Protein AF-A0A6B3FD99-F1 (afdb_monomer_lite)

Foldseek 3Di:
DQLLLLCLLVVLCVVVVHDLVRLQVQQAQPPPRDGDDSVQNVCSNVVHDDDQDDLRHLSSNCRPSVDPSVSNVQSSCCSPPVDHDDDDPD

Structure (mmCIF, N/CA/C/O backbone):
data_AF-A0A6B3FD99-F1
#
_entry.id   AF-A0A6B3FD99-F1
#
loop_
_atom_site.group_PDB
_atom_site.id
_atom_site.type_symbol
_atom_site.label_atom_id
_atom_site.label_alt_id
_atom_site.label_comp_id
_atom_site.label_asym_id
_atom_site.label_entity_id
_atom_site.label_seq_id
_atom_site.pdbx_PDB_ins_code
_atom_site.Cartn_x
_atom_site.Cartn_y
_atom_site.Cartn_z
_atom_site.occupancy
_atom_site.B_iso_or_equiv
_atom_site.auth_seq_id
_atom_site.auth_comp_id
_atom_site.auth_asym_id
_atom_site.auth_atom_id
_atom_site.pdbx_PDB_model_num
ATOM 1 N N . MET A 1 1 ? 9.472 0.072 -17.107 1.00 62.84 1 MET A N 1
ATOM 2 C CA . MET A 1 1 ? 9.678 -0.105 -15.653 1.00 62.84 1 MET A CA 1
ATOM 3 C C . MET A 1 1 ? 8.509 -0.912 -15.124 1.00 62.84 1 MET A C 1
ATOM 5 O O . MET A 1 1 ? 7.391 -0.607 -15.522 1.00 62.84 1 MET A O 1
ATOM 9 N N . ALA A 1 2 ? 8.746 -1.944 -14.315 1.00 81.06 2 ALA A N 1
ATOM 10 C CA . ALA A 1 2 ? 7.659 -2.687 -13.679 1.00 81.06 2 ALA A CA 1
ATOM 11 C C . ALA A 1 2 ? 6.868 -1.742 -12.755 1.00 81.06 2 ALA A C 1
ATOM 13 O O . ALA A 1 2 ? 7.469 -0.966 -12.019 1.00 81.06 2 ALA A O 1
ATOM 14 N N . GLN A 1 3 ? 5.537 -1.764 -12.840 1.00 92.62 3 GLN A N 1
ATOM 15 C CA . GLN A 1 3 ? 4.626 -0.953 -12.017 1.00 92.62 3 GLN A CA 1
ATOM 16 C C . GLN A 1 3 ? 3.667 -1.848 -11.220 1.00 92.62 3 GLN A C 1
ATOM 18 O O . GLN A 1 3 ? 2.554 -1.451 -10.904 1.00 92.62 3 GLN A O 1
ATOM 23 N N . GLU A 1 4 ? 4.088 -3.074 -10.908 1.00 96.44 4 GLU A N 1
ATOM 24 C CA . GLU A 1 4 ? 3.210 -4.118 -10.372 1.00 96.44 4 GLU A CA 1
ATOM 25 C C . GLU A 1 4 ? 2.549 -3.716 -9.045 1.00 96.44 4 GLU A C 1
ATOM 27 O O . GLU A 1 4 ? 1.341 -3.896 -8.890 1.00 96.44 4 GLU A O 1
ATOM 32 N N . LEU A 1 5 ? 3.290 -3.093 -8.116 1.00 97.69 5 LEU A N 1
ATOM 33 C CA . LEU A 1 5 ? 2.703 -2.586 -6.871 1.00 97.69 5 LEU A CA 1
ATOM 34 C C . LEU A 1 5 ? 1.751 -1.418 -7.141 1.00 97.69 5 LEU A C 1
ATOM 36 O O . LEU A 1 5 ? 0.658 -1.372 -6.579 1.00 97.69 5 LEU A O 1
ATOM 40 N N . ALA A 1 6 ? 2.152 -0.477 -7.998 1.00 98.00 6 ALA A N 1
ATOM 41 C CA . ALA A 1 6 ? 1.325 0.672 -8.349 1.00 98.00 6 ALA A CA 1
ATOM 42 C C . ALA A 1 6 ? 0.005 0.244 -9.003 1.00 98.00 6 ALA A C 1
ATOM 44 O O . ALA A 1 6 ? -1.055 0.759 -8.649 1.00 98.00 6 ALA A O 1
ATOM 45 N N . ASP A 1 7 ? 0.052 -0.721 -9.916 1.00 98.00 7 ASP A N 1
ATOM 46 C CA . ASP A 1 7 ? -1.119 -1.255 -10.599 1.00 98.00 7 ASP A CA 1
ATOM 47 C C . ASP A 1 7 ? -2.022 -2.033 -9.638 1.00 98.00 7 ASP A C 1
ATOM 49 O O . ASP A 1 7 ? -3.239 -1.843 -9.673 1.00 98.00 7 ASP A O 1
ATOM 53 N N . LEU A 1 8 ? -1.449 -2.836 -8.734 1.00 98.12 8 LEU A N 1
ATOM 54 C CA . LEU A 1 8 ? -2.190 -3.561 -7.701 1.00 98.12 8 LEU A CA 1
ATOM 55 C C . LEU A 1 8 ? -2.924 -2.606 -6.750 1.00 98.12 8 LEU A C 1
ATOM 57 O O . LEU A 1 8 ? -4.138 -2.731 -6.567 1.00 98.12 8 LEU A O 1
ATOM 61 N N . VAL A 1 9 ? -2.216 -1.609 -6.206 1.00 98.19 9 VAL A N 1
ATOM 62 C CA . VAL A 1 9 ? -2.792 -0.587 -5.316 1.00 98.19 9 VAL A CA 1
ATOM 63 C C . VAL A 1 9 ? -3.881 0.204 -6.041 1.00 98.19 9 VAL A C 1
ATOM 65 O O . VAL A 1 9 ? -5.007 0.292 -5.546 1.00 98.19 9 VAL A O 1
ATOM 68 N N . ARG A 1 10 ? -3.597 0.703 -7.253 1.00 98.38 10 ARG A N 1
ATOM 69 C CA . ARG A 1 10 ? -4.552 1.488 -8.052 1.00 98.38 10 ARG A CA 1
ATOM 70 C C . ARG A 1 10 ? -5.803 0.679 -8.387 1.00 98.38 10 ARG A C 1
ATOM 72 O O . ARG A 1 10 ? -6.917 1.198 -8.284 1.00 98.38 10 ARG A O 1
ATOM 79 N N . LYS A 1 11 ? -5.638 -0.581 -8.806 1.00 98.19 11 LYS A N 1
ATOM 80 C CA . LYS A 1 11 ? -6.741 -1.491 -9.146 1.00 98.19 11 LYS A CA 1
ATOM 81 C C . LYS A 1 11 ? -7.633 -1.723 -7.933 1.00 98.19 11 LYS A C 1
ATOM 83 O O . LYS A 1 11 ? -8.843 -1.525 -8.033 1.00 98.19 11 LYS A O 1
ATOM 88 N N . GLN A 1 12 ? -7.045 -2.099 -6.800 1.00 98.38 12 GLN A N 1
ATOM 89 C CA . GLN A 1 12 ? -7.816 -2.444 -5.613 1.00 98.38 12 GLN A CA 1
ATOM 90 C C . GLN A 1 12 ? -8.515 -1.225 -5.006 1.00 98.38 12 GLN A C 1
ATOM 92 O O . GLN A 1 12 ? -9.705 -1.285 -4.701 1.00 98.38 12 GLN A O 1
ATOM 97 N N . ARG A 1 13 ? -7.827 -0.082 -4.922 1.00 98.12 13 ARG A N 1
ATOM 98 C CA . ARG A 1 13 ? -8.418 1.177 -4.456 1.00 98.12 13 ARG A CA 1
ATOM 99 C C . ARG A 1 13 ? -9.642 1.571 -5.288 1.00 98.12 13 ARG A C 1
ATOM 101 O O . ARG A 1 13 ? -10.686 1.915 -4.734 1.00 98.12 13 ARG A O 1
ATOM 108 N N . LYS A 1 14 ? -9.538 1.483 -6.621 1.00 98.38 14 LYS A N 1
ATOM 109 C CA . LYS A 1 14 ? -10.661 1.759 -7.532 1.00 98.38 14 LYS A CA 1
ATOM 110 C C . LYS A 1 14 ? -11.803 0.756 -7.371 1.00 98.38 14 LYS A C 1
ATOM 112 O O . LYS A 1 14 ? -12.957 1.176 -7.387 1.00 98.38 14 LYS A O 1
ATOM 117 N N . ALA A 1 15 ? -11.506 -0.532 -7.187 1.00 98.31 15 ALA A N 1
ATOM 118 C CA . ALA A 1 15 ? -12.525 -1.556 -6.944 1.00 98.31 15 ALA A CA 1
ATOM 119 C C . ALA A 1 15 ? -13.330 -1.275 -5.662 1.00 98.31 15 ALA A C 1
ATOM 121 O O . ALA A 1 15 ? -14.549 -1.432 -5.650 1.00 98.31 15 ALA A O 1
ATOM 122 N N . LEU A 1 16 ? -12.662 -0.772 -4.621 1.00 98.12 16 LEU A N 1
ATOM 123 C CA . LEU A 1 16 ? -13.273 -0.361 -3.354 1.00 98.12 16 LEU A CA 1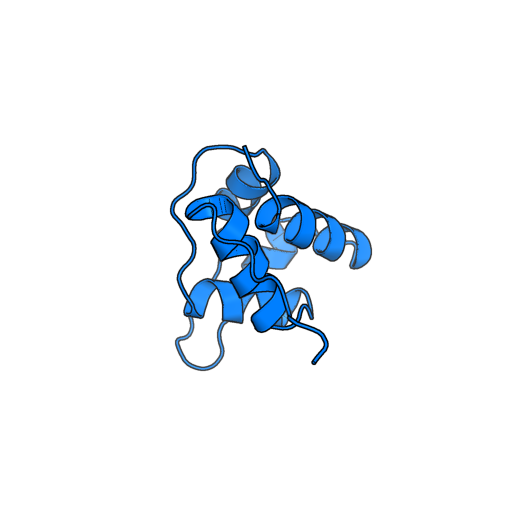
ATOM 124 C C . LEU A 1 16 ? -13.894 1.048 -3.390 1.00 98.12 16 LEU A C 1
ATOM 126 O O . LEU A 1 16 ? -14.464 1.484 -2.393 1.00 98.12 16 LEU A O 1
ATOM 130 N N . LYS A 1 17 ? -13.799 1.761 -4.523 1.00 98.44 17 LYS A N 1
ATOM 131 C CA . LYS A 1 17 ? -14.255 3.154 -4.697 1.00 98.44 17 LYS A CA 1
ATOM 132 C C . LYS A 1 17 ? -13.660 4.128 -3.667 1.00 98.44 17 LYS A C 1
ATOM 134 O O . LYS A 1 17 ? -14.316 5.090 -3.283 1.00 98.44 17 LYS A O 1
ATOM 139 N N . LEU A 1 18 ? -12.420 3.889 -3.242 1.00 98.19 18 LEU A N 1
ATOM 140 C CA . LEU A 1 18 ? -11.705 4.753 -2.302 1.00 98.19 18 LEU A CA 1
ATOM 141 C C . LEU A 1 18 ? -10.930 5.846 -3.051 1.00 98.19 18 LEU A C 1
ATOM 143 O O . LEU A 1 18 ? -10.336 5.601 -4.108 1.00 98.19 18 LEU A O 1
ATOM 147 N N . SER A 1 19 ? -10.898 7.057 -2.503 1.00 98.00 19 SER A N 1
ATOM 148 C CA . SER A 1 19 ? -9.933 8.089 -2.900 1.00 98.00 19 SER A CA 1
ATOM 149 C C . SER A 1 19 ? -8.525 7.758 -2.375 1.00 98.00 19 SER A C 1
ATOM 151 O O . SER A 1 19 ? -8.335 6.780 -1.649 1.00 98.00 19 SER A O 1
ATOM 153 N N . MET A 1 20 ? -7.500 8.513 -2.785 1.00 97.75 20 MET A N 1
ATOM 154 C CA . MET A 1 20 ? -6.148 8.321 -2.228 1.00 97.75 20 MET A CA 1
ATOM 155 C C . MET A 1 20 ? -6.087 8.805 -0.773 1.00 97.75 20 MET A C 1
ATOM 157 O O . MET A 1 20 ? -5.373 8.231 0.046 1.00 97.75 20 MET A O 1
ATOM 161 N N . GLU A 1 21 ? -6.876 9.829 -0.468 1.00 98.00 21 GLU A N 1
ATOM 162 C CA . GLU A 1 21 ? -7.126 10.399 0.847 1.00 98.00 21 GLU A CA 1
ATOM 163 C C . GLU A 1 21 ? -7.761 9.359 1.774 1.00 98.00 21 GLU A C 1
ATOM 165 O O . GLU A 1 21 ? -7.202 9.076 2.829 1.00 98.00 21 GLU A O 1
ATOM 170 N N . ASP A 1 22 ? -8.821 8.677 1.322 1.00 98.31 22 ASP A N 1
ATOM 171 C CA . ASP A 1 22 ? -9.454 7.587 2.078 1.00 98.31 22 ASP A CA 1
ATOM 172 C C . ASP A 1 22 ? -8.460 6.480 2.447 1.00 98.31 22 ASP A C 1
ATOM 174 O O . ASP A 1 22 ? -8.519 5.923 3.542 1.00 98.31 22 ASP A O 1
ATOM 178 N N . VAL A 1 23 ? -7.559 6.124 1.523 1.00 97.94 23 VAL A N 1
ATOM 179 C CA . VAL A 1 23 ? -6.538 5.103 1.786 1.00 97.94 23 VAL A CA 1
ATOM 180 C C . VAL A 1 23 ? -5.568 5.599 2.848 1.00 97.94 23 VAL A C 1
ATOM 182 O O . VAL A 1 23 ? -5.305 4.868 3.792 1.00 97.94 23 VAL A O 1
ATOM 185 N N . ALA A 1 24 ? -5.053 6.822 2.735 1.00 97.75 24 ALA A N 1
ATOM 186 C CA . ALA A 1 24 ? -4.098 7.357 3.703 1.00 97.75 24 ALA A CA 1
ATOM 187 C C . ALA A 1 24 ? -4.690 7.539 5.108 1.00 97.75 24 ALA A C 1
ATOM 189 O O . ALA A 1 24 ? -3.996 7.312 6.095 1.00 97.75 24 ALA A O 1
ATOM 190 N N . GLU A 1 25 ? -5.961 7.932 5.202 1.00 98.00 25 GLU A N 1
ATOM 191 C CA . GLU A 1 25 ? -6.657 8.116 6.479 1.00 98.00 25 GLU A CA 1
ATOM 192 C C . GLU A 1 25 ? -6.927 6.792 7.201 1.00 98.00 25 GLU A C 1
ATOM 194 O O . GLU A 1 25 ? -6.936 6.747 8.430 1.00 98.00 25 GLU A O 1
ATOM 199 N N . ARG A 1 26 ? -7.158 5.711 6.447 1.00 98.00 26 ARG A N 1
ATOM 200 C CA . ARG A 1 26 ? -7.564 4.406 6.996 1.00 98.00 26 ARG A CA 1
ATOM 201 C C . ARG A 1 26 ? -6.420 3.395 7.076 1.00 98.00 26 ARG A C 1
ATOM 203 O O . ARG A 1 26 ? -6.524 2.435 7.834 1.00 98.00 26 ARG A O 1
ATOM 210 N N . ALA A 1 27 ? -5.357 3.576 6.292 1.00 98.06 27 ALA A N 1
ATOM 211 C CA . ALA A 1 27 ? -4.203 2.684 6.273 1.00 98.06 27 ALA A CA 1
ATOM 212 C C . ALA A 1 27 ? -3.414 2.786 7.579 1.00 98.06 27 ALA A C 1
ATOM 214 O O . ALA A 1 27 ? -2.789 3.808 7.873 1.00 98.06 27 ALA A O 1
ATOM 215 N N . LEU A 1 28 ? -3.395 1.684 8.321 1.00 98.12 28 LEU A N 1
ATOM 216 C CA . LEU A 1 28 ? -2.683 1.555 9.585 1.00 98.12 28 LEU A CA 1
ATOM 217 C C . LEU A 1 28 ? -2.145 0.132 9.730 1.00 98.12 28 LEU A C 1
ATOM 219 O O . LEU A 1 28 ? -2.896 -0.832 9.569 1.00 98.12 28 LEU A O 1
ATOM 223 N N . ASP A 1 29 ? -0.864 -0.007 10.051 1.00 97.69 29 ASP A N 1
ATOM 224 C CA . ASP A 1 29 ? -0.319 -1.255 10.580 1.00 97.69 29 ASP A CA 1
ATOM 225 C C . A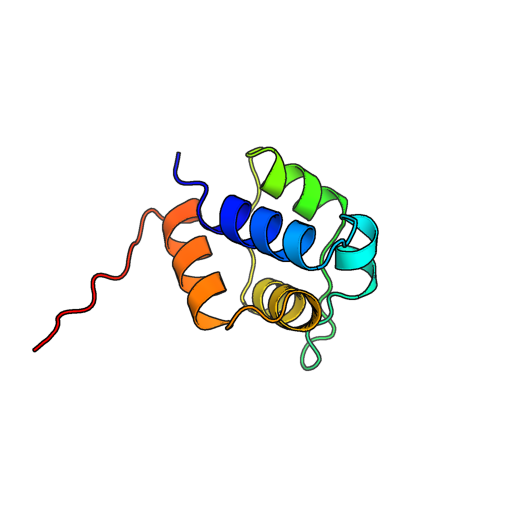SP A 1 29 ? -0.635 -1.344 12.084 1.00 97.69 29 ASP A C 1
ATOM 227 O O . ASP A 1 29 ? -0.125 -0.519 12.848 1.00 97.69 29 ASP A O 1
ATOM 231 N N . PRO A 1 30 ? -1.453 -2.311 12.540 1.00 91.75 30 PRO A N 1
ATOM 232 C CA . PRO A 1 30 ? -1.881 -2.382 13.937 1.00 91.75 30 PRO A CA 1
ATOM 233 C C . PRO A 1 30 ? -0.739 -2.684 14.916 1.00 91.75 30 PRO A C 1
ATOM 235 O O . PRO A 1 30 ? -0.880 -2.405 16.103 1.00 91.75 30 PRO A O 1
ATOM 238 N N . GLU A 1 31 ? 0.376 -3.254 14.449 1.00 95.88 31 GLU A N 1
ATOM 239 C CA . GLU A 1 31 ? 1.517 -3.578 15.313 1.00 95.88 31 GLU A CA 1
ATOM 240 C C . GLU A 1 31 ? 2.429 -2.368 15.549 1.00 95.88 31 GLU A C 1
ATOM 242 O O . GLU A 1 31 ? 2.833 -2.110 16.681 1.00 95.88 31 GLU A O 1
ATOM 247 N N . SER A 1 32 ? 2.768 -1.626 14.489 1.00 97.12 32 SER A N 1
ATOM 248 C CA . SER A 1 32 ? 3.730 -0.516 14.562 1.00 97.12 32 SER A CA 1
ATOM 249 C C . SER A 1 32 ? 3.091 0.873 14.631 1.00 97.12 32 SER A C 1
ATOM 251 O O . SER A 1 32 ? 3.780 1.848 14.924 1.00 97.12 32 SER A O 1
ATOM 253 N N . GLY A 1 33 ? 1.799 0.992 14.314 1.00 97.56 33 GLY A N 1
ATOM 254 C CA . GLY A 1 33 ? 1.128 2.277 14.116 1.00 97.56 33 GLY A CA 1
ATOM 255 C C . GLY A 1 33 ? 1.531 2.995 12.822 1.00 97.56 33 GLY A C 1
ATOM 256 O O . GLY A 1 33 ? 1.174 4.157 12.632 1.00 97.56 33 GLY A O 1
ATOM 257 N N . THR A 1 34 ? 2.281 2.336 11.931 1.00 98.31 34 THR A N 1
ATOM 258 C CA . THR A 1 34 ? 2.715 2.923 10.657 1.00 98.31 34 THR A CA 1
ATOM 259 C C . THR A 1 34 ? 1.516 3.226 9.765 1.00 98.31 34 THR A C 1
ATOM 261 O O . THR A 1 34 ? 0.647 2.377 9.572 1.00 98.31 34 THR A O 1
ATOM 264 N N . THR A 1 35 ? 1.503 4.421 9.179 1.00 98.00 35 THR A N 1
ATOM 265 C CA . THR A 1 35 ? 0.494 4.870 8.212 1.00 98.00 35 THR A CA 1
ATOM 266 C C . THR A 1 35 ? 1.114 5.086 6.833 1.00 98.00 35 THR A C 1
ATOM 268 O O . THR A 1 35 ? 2.331 4.984 6.643 1.00 98.00 35 THR A O 1
ATOM 271 N N . VAL A 1 36 ? 0.276 5.397 5.843 1.00 97.06 36 VAL A N 1
ATOM 272 C CA . VAL A 1 36 ? 0.714 5.717 4.480 1.00 97.06 36 VAL A CA 1
ATOM 273 C C . VAL A 1 36 ? 0.291 7.140 4.137 1.00 97.06 36 VAL A C 1
ATOM 275 O O . VAL A 1 36 ? -0.851 7.520 4.353 1.00 97.06 36 VAL A O 1
ATOM 278 N N . SER A 1 37 ? 1.195 7.944 3.574 1.00 97.62 37 SER A N 1
ATOM 279 C CA . SER A 1 37 ? 0.844 9.310 3.158 1.00 97.62 37 SER A CA 1
ATOM 280 C C . SER A 1 37 ? 0.144 9.344 1.794 1.00 97.62 37 SER A C 1
ATOM 282 O O . SER A 1 37 ? 0.558 8.652 0.859 1.00 97.62 37 SER A O 1
ATOM 284 N N . VAL A 1 38 ? -0.841 10.241 1.638 1.00 97.94 38 VAL A N 1
ATOM 285 C CA . VAL A 1 38 ? -1.516 10.517 0.349 1.00 97.94 38 VAL A CA 1
ATOM 286 C C . VAL A 1 38 ? -0.504 10.859 -0.743 1.00 97.94 38 VAL A C 1
ATOM 288 O O . VAL A 1 38 ? -0.590 10.366 -1.866 1.00 97.94 38 VAL A O 1
ATOM 291 N N . GLY A 1 39 ? 0.502 11.675 -0.408 1.00 98.00 39 GLY A N 1
ATOM 292 C CA . GLY A 1 39 ? 1.541 12.087 -1.349 1.00 98.00 39 GLY A CA 1
ATOM 293 C C . GLY A 1 39 ? 2.340 10.905 -1.900 1.00 98.00 39 GLY A C 1
ATOM 294 O O . GLY A 1 39 ? 2.608 10.861 -3.099 1.00 98.00 39 GLY A O 1
ATOM 295 N N . TRP A 1 40 ? 2.688 9.928 -1.057 1.00 98.00 40 TRP A N 1
ATOM 296 C CA . TRP A 1 40 ? 3.382 8.723 -1.512 1.00 98.00 40 TRP A CA 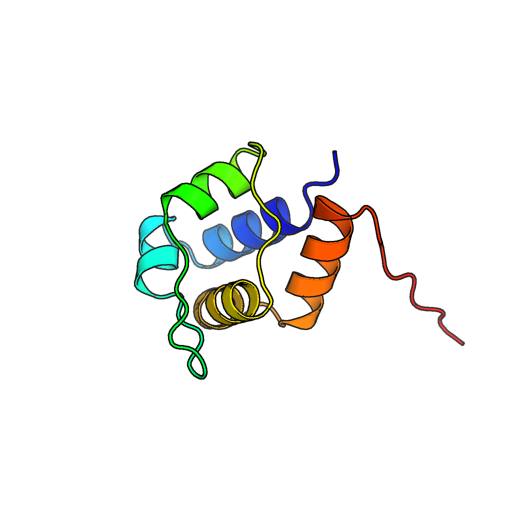1
ATOM 297 C C . TRP A 1 40 ? 2.487 7.851 -2.401 1.00 98.00 40 TRP A C 1
ATOM 299 O O . TRP A 1 40 ? 2.943 7.437 -3.464 1.00 98.00 40 TRP A O 1
ATOM 309 N N . ILE A 1 41 ? 1.211 7.657 -2.037 1.00 97.88 41 ILE A N 1
ATOM 310 C CA . ILE A 1 41 ? 0.236 6.902 -2.850 1.00 97.88 41 ILE A CA 1
ATOM 311 C C . ILE A 1 41 ? 0.071 7.555 -4.225 1.00 97.88 41 ILE A C 1
ATOM 313 O O . ILE A 1 41 ? 0.152 6.881 -5.248 1.00 97.88 41 ILE A O 1
ATOM 317 N N . GLY A 1 42 ? -0.088 8.879 -4.267 1.00 97.69 42 GLY A N 1
ATOM 318 C CA . GLY A 1 42 ? -0.217 9.613 -5.521 1.00 97.69 42 GLY A CA 1
ATOM 319 C C . GLY A 1 42 ? 1.017 9.483 -6.412 1.00 97.69 42 GLY A C 1
ATOM 320 O O . GLY A 1 42 ? 0.878 9.287 -7.617 1.00 97.69 42 GLY A O 1
ATOM 321 N N . LYS A 1 43 ? 2.226 9.548 -5.840 1.00 98.12 43 LYS A N 1
ATOM 322 C CA . LYS A 1 43 ? 3.468 9.325 -6.597 1.00 98.12 43 LYS A CA 1
ATOM 323 C C . LYS A 1 43 ? 3.558 7.895 -7.123 1.00 98.12 43 LYS A C 1
ATOM 325 O O . LYS A 1 43 ? 3.821 7.706 -8.309 1.00 98.12 43 LYS A O 1
ATOM 330 N N . LEU A 1 44 ? 3.279 6.910 -6.267 1.00 97.69 44 LEU A N 1
ATOM 331 C CA . LEU A 1 44 ? 3.244 5.496 -6.632 1.00 97.69 44 LEU A CA 1
ATOM 332 C C . LEU A 1 44 ? 2.293 5.266 -7.814 1.00 97.69 44 LEU A C 1
ATOM 334 O O . LEU A 1 44 ? 2.702 4.734 -8.842 1.00 97.69 44 LEU A O 1
ATOM 338 N N . GLU A 1 45 ? 1.046 5.727 -7.708 1.00 97.00 45 GLU A N 1
ATOM 339 C CA . GLU A 1 45 ? 0.027 5.530 -8.739 1.00 97.00 45 GLU A CA 1
ATOM 340 C C .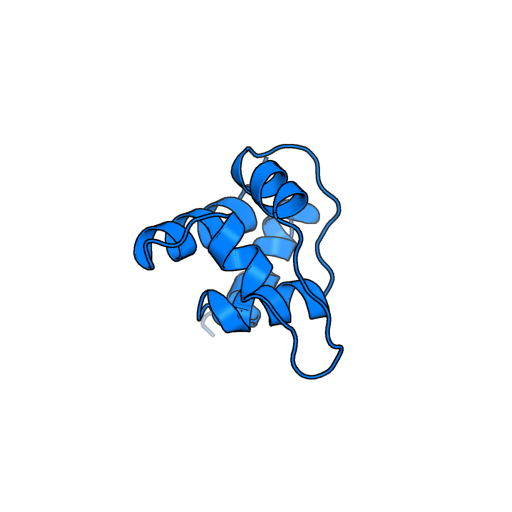 GLU A 1 45 ? 0.240 6.358 -10.008 1.00 97.00 45 GLU A C 1
ATOM 342 O O . GLU A 1 45 ? -0.404 6.077 -11.016 1.00 97.00 45 GLU A O 1
ATOM 347 N N . ARG A 1 46 ? 1.112 7.367 -10.014 1.00 96.44 46 ARG A N 1
ATOM 348 C CA . ARG A 1 46 ? 1.516 8.064 -11.248 1.00 96.44 46 ARG A CA 1
ATOM 349 C C . ARG A 1 46 ? 2.781 7.477 -11.873 1.00 96.44 46 ARG A C 1
ATOM 351 O O . ARG A 1 46 ? 3.198 7.932 -12.933 1.00 96.44 46 ARG A O 1
ATOM 358 N N . GLY A 1 47 ? 3.376 6.461 -11.245 1.00 94.75 47 GLY A N 1
ATOM 359 C CA . GLY A 1 47 ? 4.648 5.885 -11.679 1.00 94.75 47 GLY A CA 1
ATOM 360 C C . GLY A 1 47 ? 5.835 6.821 -11.449 1.00 94.75 47 GLY A C 1
ATOM 361 O O . GLY A 1 47 ? 6.874 6.663 -12.087 1.00 94.75 47 GLY A O 1
ATOM 362 N N . GLU A 1 48 ? 5.689 7.807 -10.561 1.00 96.12 48 GLU A N 1
ATOM 363 C CA . GLU A 1 48 ? 6.787 8.686 -10.178 1.00 96.12 48 GLU A CA 1
ATOM 364 C C . GLU A 1 48 ? 7.798 7.938 -9.294 1.00 96.12 48 GLU A C 1
ATOM 366 O O . GLU A 1 48 ? 7.427 7.016 -8.554 1.00 96.12 48 GLU A O 1
ATOM 371 N N . PRO A 1 49 ? 9.079 8.351 -9.304 1.00 93.31 49 PRO A N 1
ATOM 372 C CA . PRO A 1 49 ? 10.080 7.779 -8.418 1.00 93.31 49 PRO A CA 1
ATOM 373 C C . PRO A 1 49 ? 9.666 7.883 -6.946 1.00 93.31 49 PRO A C 1
ATOM 375 O O . PRO A 1 49 ? 9.394 8.962 -6.412 1.00 93.31 49 PRO A O 1
ATOM 378 N N . THR A 1 50 ? 9.655 6.739 -6.273 1.00 96.31 50 THR A N 1
ATOM 379 C CA . THR A 1 50 ? 9.376 6.606 -4.842 1.00 96.31 50 THR A CA 1
ATOM 380 C C . THR A 1 50 ? 10.421 5.696 -4.213 1.00 96.31 50 THR A C 1
ATOM 382 O O . THR A 1 50 ? 11.081 4.915 -4.897 1.00 96.31 50 THR A O 1
ATOM 385 N N . ARG A 1 51 ? 10.596 5.798 -2.894 1.00 95.06 51 ARG A N 1
ATOM 386 C CA . ARG A 1 51 ? 11.347 4.781 -2.152 1.00 95.06 51 ARG A CA 1
ATOM 387 C C . ARG A 1 51 ? 10.506 3.511 -2.065 1.00 95.06 51 ARG A C 1
ATOM 389 O O . ARG A 1 51 ? 9.283 3.611 -1.937 1.00 95.06 51 ARG A O 1
ATOM 396 N N . ALA A 1 52 ? 11.175 2.361 -2.101 1.00 96.31 52 ALA A N 1
ATOM 397 C CA . ALA A 1 52 ? 10.537 1.080 -1.831 1.00 96.31 52 ALA A CA 1
ATOM 398 C C . ALA A 1 52 ? 9.832 1.129 -0.460 1.00 96.31 52 ALA A C 1
ATOM 400 O O . ALA A 1 52 ? 10.419 1.654 0.495 1.00 96.31 52 ALA A O 1
ATOM 401 N N . PRO A 1 53 ? 8.584 0.643 -0.351 1.00 97.44 53 PRO A N 1
ATOM 402 C CA . PRO A 1 53 ? 7.868 0.610 0.918 1.00 97.44 53 PRO A CA 1
ATOM 403 C C . PRO A 1 53 ? 8.521 -0.378 1.891 1.00 97.44 53 PRO A C 1
ATOM 405 O O . PRO A 1 53 ? 9.054 -1.409 1.480 1.00 97.44 53 PRO A O 1
ATOM 408 N N . SER A 1 54 ? 8.447 -0.081 3.189 1.00 97.62 54 SER A N 1
ATOM 409 C CA . SER A 1 54 ? 8.814 -1.044 4.230 1.00 97.62 54 SER A CA 1
ATOM 410 C C . SER A 1 54 ? 7.723 -2.105 4.408 1.00 97.62 54 SER A C 1
ATOM 412 O O . SER A 1 54 ? 6.608 -1.970 3.896 1.00 97.62 54 SER A O 1
ATOM 414 N N . LYS A 1 55 ? 8.015 -3.153 5.184 1.00 97.62 55 LYS A N 1
ATOM 415 C CA . LYS A 1 55 ? 7.030 -4.187 5.531 1.00 97.62 55 LYS A CA 1
ATOM 416 C C . LYS A 1 55 ? 5.812 -3.594 6.248 1.00 97.62 55 LYS A C 1
ATOM 418 O O . LYS A 1 55 ? 4.690 -3.997 5.963 1.00 97.62 55 LYS A O 1
ATOM 423 N N . GLU A 1 56 ? 6.028 -2.639 7.142 1.00 98.31 56 GLU A N 1
ATOM 424 C CA . GLU A 1 56 ? 4.987 -1.967 7.926 1.00 98.31 56 GLU A CA 1
ATOM 425 C C . GLU A 1 56 ? 4.074 -1.137 7.015 1.00 98.31 56 GLU A C 1
ATOM 427 O O . GLU A 1 56 ? 2.855 -1.196 7.143 1.00 98.31 56 GLU A O 1
ATOM 432 N N . VAL A 1 57 ? 4.634 -0.453 6.007 1.00 98.38 57 VAL A N 1
ATOM 433 C CA . VAL A 1 57 ? 3.838 0.237 4.975 1.00 98.38 57 VAL A CA 1
ATOM 434 C C . VAL A 1 57 ? 2.984 -0.756 4.181 1.00 98.38 57 VAL A C 1
ATOM 436 O O . VAL A 1 57 ? 1.816 -0.482 3.911 1.00 98.38 57 VAL A O 1
ATOM 439 N N . LEU A 1 58 ? 3.521 -1.930 3.832 1.00 98.44 58 LEU A N 1
ATOM 440 C CA . LEU A 1 58 ? 2.740 -2.965 3.144 1.00 98.44 58 LEU A CA 1
ATOM 441 C C . LEU A 1 58 ? 1.624 -3.539 4.033 1.00 98.44 58 LEU A C 1
ATOM 443 O O . LEU A 1 58 ? 0.525 -3.777 3.537 1.00 98.44 58 LEU A O 1
ATOM 447 N N . LYS A 1 59 ? 1.857 -3.705 5.342 1.00 98.44 59 LYS A N 1
ATOM 448 C CA . LYS A 1 59 ? 0.803 -4.077 6.303 1.00 98.44 59 LYS A CA 1
ATOM 449 C C . LYS A 1 59 ? -0.283 -3.002 6.407 1.00 98.44 59 LYS A C 1
ATOM 451 O O . LYS A 1 59 ? -1.467 -3.333 6.404 1.00 98.44 59 LYS A O 1
ATOM 456 N N . ALA A 1 60 ? 0.101 -1.726 6.426 1.00 98.62 60 ALA A N 1
ATOM 457 C CA . ALA A 1 60 ? -0.846 -0.615 6.427 1.00 98.62 60 ALA A CA 1
ATOM 458 C C . ALA A 1 60 ? -1.693 -0.571 5.141 1.00 98.62 60 ALA A C 1
ATOM 460 O O . ALA A 1 60 ? -2.888 -0.296 5.190 1.00 98.62 60 ALA A O 1
ATOM 461 N N . LEU A 1 61 ? -1.112 -0.896 3.981 1.00 98.38 61 LEU A N 1
ATOM 462 C CA . LEU A 1 61 ? -1.874 -1.050 2.737 1.00 98.38 61 LEU A CA 1
ATOM 463 C C . LEU A 1 61 ? -2.816 -2.261 2.785 1.00 98.38 61 LEU A C 1
ATOM 465 O O . LEU A 1 61 ? -3.962 -2.155 2.349 1.00 98.38 61 LEU A O 1
ATOM 469 N N . GLN A 1 62 ? -2.364 -3.399 3.323 1.00 98.50 62 GLN A N 1
ATOM 470 C CA . GLN A 1 62 ? -3.196 -4.594 3.493 1.00 98.50 62 GLN A CA 1
ATOM 471 C C . GLN A 1 62 ? -4.452 -4.292 4.320 1.00 98.50 62 GLN A C 1
ATOM 473 O O . GLN A 1 62 ? -5.536 -4.739 3.941 1.00 98.50 62 GLN A O 1
ATOM 478 N N . SER A 1 63 ? -4.326 -3.535 5.417 1.00 98.06 63 SER A N 1
ATOM 479 C CA . SER A 1 63 ? -5.442 -3.295 6.341 1.00 98.06 63 SER A CA 1
ATOM 480 C C . SER A 1 63 ? -6.604 -2.516 5.720 1.00 98.06 63 SER A C 1
ATOM 482 O O . SER A 1 63 ? -7.746 -2.713 6.129 1.00 98.06 63 SER A O 1
ATOM 484 N N . VAL A 1 64 ? -6.347 -1.696 4.694 1.00 98.00 64 VAL A N 1
ATOM 485 C CA . VAL A 1 64 ? -7.385 -0.928 3.985 1.00 98.00 64 VAL A CA 1
ATOM 486 C C . VAL A 1 64 ? -7.772 -1.522 2.629 1.00 98.00 64 VAL A C 1
ATOM 488 O O . VAL A 1 64 ? -8.937 -1.463 2.241 1.00 98.00 64 VAL A O 1
ATOM 491 N N . LEU A 1 65 ? -6.822 -2.103 1.889 1.00 97.94 65 LEU A N 1
ATOM 492 C CA . LEU A 1 65 ? -7.077 -2.617 0.540 1.00 97.94 65 LEU A CA 1
ATOM 493 C C . LEU A 1 65 ? -7.598 -4.062 0.541 1.00 97.94 65 LEU A C 1
ATOM 495 O O . LEU A 1 65 ? -8.152 -4.509 -0.465 1.00 97.94 65 LEU A O 1
ATOM 499 N N . GLY A 1 66 ? -7.410 -4.806 1.636 1.00 95.56 66 GLY A N 1
ATOM 500 C CA . GLY A 1 66 ? -7.779 -6.222 1.727 1.00 95.56 66 GLY A CA 1
ATOM 501 C C . GLY A 1 66 ? -6.939 -7.138 0.829 1.00 95.56 66 GLY A C 1
ATOM 502 O O . GLY A 1 66 ? -7.314 -8.284 0.599 1.00 95.56 66 GLY A O 1
ATOM 503 N N . VAL A 1 67 ? -5.816 -6.639 0.305 1.00 97.94 67 VAL A N 1
ATOM 504 C CA . VAL A 1 67 ? -4.872 -7.431 -0.493 1.00 97.94 67 VAL A CA 1
ATOM 505 C C . VAL A 1 67 ? -4.006 -8.263 0.453 1.00 97.94 67 VAL A C 1
ATOM 507 O O . VAL A 1 67 ? -3.493 -7.711 1.432 1.00 97.94 67 VAL A O 1
ATOM 510 N N . PRO A 1 68 ? -3.799 -9.565 0.191 1.00 97.94 68 PRO A N 1
ATOM 511 C CA . PRO A 1 68 ? -2.852 -10.367 0.954 1.00 97.94 68 PRO A CA 1
ATOM 512 C C . PRO A 1 68 ? -1.462 -9.716 1.005 1.00 97.94 68 PRO A C 1
ATOM 514 O O . PRO A 1 68 ? -0.940 -9.252 -0.008 1.00 97.94 68 PRO A O 1
ATOM 517 N N . LEU A 1 69 ? -0.829 -9.711 2.184 1.00 97.75 69 LEU A N 1
ATOM 518 C CA . LEU A 1 69 ? 0.504 -9.124 2.371 1.00 97.75 69 LEU A CA 1
ATOM 519 C C . LEU A 1 69 ? 1.538 -9.719 1.408 1.00 97.75 69 LEU A C 1
ATOM 521 O O . LEU A 1 69 ? 2.405 -8.998 0.924 1.00 97.75 69 LEU A O 1
ATOM 525 N N . ARG A 1 70 ? 1.423 -11.017 1.110 1.00 97.06 70 ARG A N 1
ATOM 526 C CA . ARG A 1 70 ? 2.286 -11.714 0.154 1.00 97.06 70 ARG A CA 1
ATOM 527 C C . ARG A 1 70 ? 2.221 -11.086 -1.239 1.00 97.06 70 ARG A C 1
ATOM 529 O O . ARG A 1 70 ? 3.264 -10.760 -1.788 1.00 97.06 70 ARG A O 1
ATOM 536 N N . ASP A 1 71 ? 1.027 -10.831 -1.761 1.00 98.00 71 ASP A N 1
ATOM 537 C CA . ASP A 1 71 ? 0.847 -10.253 -3.098 1.00 98.00 71 ASP A CA 1
ATOM 538 C C . ASP A 1 71 ? 1.422 -8.829 -3.163 1.00 98.00 71 ASP A C 1
ATOM 540 O O . ASP A 1 71 ? 2.070 -8.448 -4.136 1.00 98.00 71 ASP A O 1
ATOM 544 N N . LEU A 1 72 ? 1.252 -8.048 -2.088 1.00 98.06 72 LEU A N 1
ATOM 545 C CA . LEU A 1 72 ? 1.869 -6.724 -1.958 1.00 98.06 72 LEU A CA 1
ATOM 546 C C . LEU A 1 72 ? 3.403 -6.805 -1.923 1.00 98.06 72 LEU A C 1
ATOM 548 O O . LEU A 1 72 ? 4.076 -5.971 -2.527 1.00 98.06 72 LEU A O 1
ATOM 552 N N . GLN A 1 73 ? 3.965 -7.797 -1.230 1.00 97.75 73 GLN A N 1
ATOM 553 C CA . GLN A 1 73 ? 5.409 -8.023 -1.162 1.00 97.75 73 GLN A CA 1
ATOM 554 C C . GLN A 1 73 ? 5.984 -8.462 -2.508 1.00 97.75 73 GLN A C 1
ATOM 556 O O . GLN A 1 73 ? 7.018 -7.935 -2.918 1.00 97.75 73 GLN A O 1
ATOM 561 N N . GLU A 1 74 ? 5.327 -9.388 -3.205 1.00 97.12 74 GLU A N 1
ATOM 562 C CA . GLU A 1 74 ? 5.738 -9.859 -4.531 1.00 97.12 74 GLU A C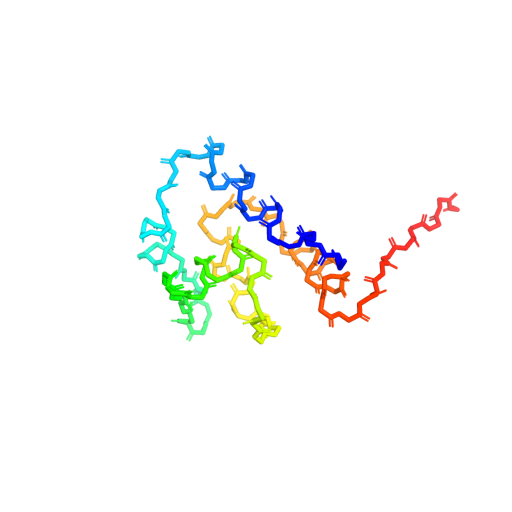A 1
ATOM 563 C C . GLU A 1 74 ? 5.697 -8.705 -5.544 1.00 97.12 74 GLU A C 1
ATOM 565 O O . GLU A 1 74 ? 6.695 -8.429 -6.211 1.00 97.12 74 GLU A O 1
ATOM 570 N N . ALA A 1 75 ? 4.608 -7.931 -5.564 1.00 97.25 75 ALA A N 1
ATOM 571 C CA . ALA A 1 75 ? 4.470 -6.766 -6.433 1.00 97.25 75 ALA A CA 1
ATOM 572 C C . ALA A 1 75 ? 5.503 -5.663 -6.123 1.00 97.25 75 ALA A C 1
ATOM 574 O O . ALA A 1 75 ? 6.065 -5.048 -7.036 1.00 97.25 75 ALA A O 1
ATOM 575 N N . ALA A 1 76 ? 5.795 -5.414 -4.840 1.00 97.62 76 ALA A N 1
ATOM 576 C CA . ALA A 1 76 ? 6.850 -4.486 -4.431 1.00 97.62 76 ALA A CA 1
ATOM 577 C C . ALA A 1 76 ? 8.244 -4.994 -4.841 1.00 97.62 76 ALA A C 1
ATOM 579 O O . ALA A 1 76 ? 9.069 -4.213 -5.318 1.00 97.62 76 ALA A O 1
ATOM 580 N N . SER A 1 77 ? 8.493 -6.298 -4.706 1.00 96.31 77 SER A N 1
ATOM 581 C CA . SER A 1 77 ? 9.752 -6.943 -5.095 1.00 96.31 77 SER A CA 1
ATOM 582 C C . SER A 1 77 ? 10.016 -6.785 -6.590 1.00 96.31 77 SER A C 1
ATOM 584 O O . SER A 1 77 ? 11.098 -6.345 -6.992 1.00 96.31 77 SER A O 1
ATOM 586 N N . ALA A 1 78 ? 8.994 -7.028 -7.406 1.00 95.81 78 ALA A N 1
ATOM 587 C CA . ALA A 1 78 ? 9.081 -6.885 -8.849 1.00 95.81 78 ALA A CA 1
ATOM 588 C C . ALA A 1 78 ? 9.280 -5.424 -9.272 1.00 95.81 78 ALA A C 1
ATOM 590 O O . ALA A 1 78 ? 10.138 -5.128 -10.105 1.00 95.81 78 ALA A O 1
ATOM 591 N N . GLN A 1 79 ? 8.536 -4.491 -8.670 1.00 96.56 79 GLN A N 1
ATOM 592 C CA . GLN A 1 79 ? 8.598 -3.075 -9.032 1.00 96.56 79 GLN A CA 1
ATOM 593 C C . GLN A 1 79 ? 9.912 -2.392 -8.625 1.00 96.56 79 GLN A C 1
ATOM 595 O O . GLN A 1 79 ? 10.471 -1.637 -9.421 1.00 96.56 79 GLN A O 1
ATOM 600 N N . TYR A 1 80 ? 10.397 -2.616 -7.402 1.00 96.00 80 TYR A N 1
ATOM 601 C CA . TYR A 1 80 ? 11.536 -1.862 -6.859 1.00 96.00 80 TYR A CA 1
ATOM 602 C C . TYR A 1 80 ? 12.878 -2.575 -6.998 1.00 96.00 80 TYR A C 1
ATOM 604 O O . TYR A 1 80 ? 13.912 -1.910 -6.998 1.00 96.00 80 TYR A O 1
ATOM 612 N N . PHE A 1 81 ? 12.871 -3.903 -7.118 1.00 94.38 81 PHE A N 1
ATOM 613 C CA . PHE A 1 81 ? 14.094 -4.707 -7.131 1.00 94.38 81 PHE A CA 1
ATOM 614 C C . PHE A 1 81 ? 14.221 -5.594 -8.374 1.00 94.38 81 PHE A C 1
ATOM 616 O O . PHE A 1 81 ? 15.267 -6.199 -8.578 1.00 94.38 81 PHE A O 1
ATOM 623 N N . GLY A 1 82 ? 13.188 -5.658 -9.222 1.00 93.38 82 GLY A N 1
ATOM 624 C CA . GLY A 1 82 ? 13.192 -6.484 -10.432 1.00 93.38 82 GLY A CA 1
ATOM 625 C C . GLY A 1 82 ? 13.075 -7.986 -10.163 1.00 93.38 82 GLY A C 1
ATOM 626 O O . GLY A 1 82 ? 13.283 -8.776 -11.080 1.00 93.38 82 GLY A O 1
ATOM 627 N N . TYR A 1 83 ? 12.740 -8.391 -8.934 1.00 91.94 83 TYR A N 1
ATOM 628 C CA . TYR A 1 83 ? 12.586 -9.798 -8.568 1.00 91.94 83 TYR A CA 1
ATOM 629 C C . TYR A 1 83 ? 11.136 -10.246 -8.716 1.00 91.94 83 TYR A C 1
ATOM 631 O O . TYR A 1 83 ? 10.252 -9.719 -8.043 1.00 91.94 83 TYR A O 1
ATOM 639 N N . ARG A 1 84 ? 10.904 -11.255 -9.559 1.00 87.88 84 ARG A N 1
ATOM 640 C CA . ARG A 1 84 ? 9.629 -11.973 -9.647 1.00 87.88 84 ARG A CA 1
ATOM 641 C C . ARG A 1 84 ? 9.803 -13.371 -9.086 1.00 87.88 84 ARG A C 1
ATOM 643 O O . ARG A 1 84 ? 10.819 -14.012 -9.340 1.00 87.88 84 ARG A O 1
ATOM 650 N N . VAL A 1 85 ? 8.816 -13.825 -8.325 1.00 82.44 85 VAL A N 1
ATOM 651 C CA . VAL A 1 85 ? 8.796 -15.197 -7.825 1.00 82.44 85 VAL A CA 1
ATOM 652 C C . VAL A 1 85 ? 8.156 -16.077 -8.891 1.00 82.44 85 VAL A C 1
ATOM 654 O O . VAL A 1 85 ? 6.983 -15.906 -9.213 1.00 82.44 85 VAL A O 1
ATOM 657 N N . GLU A 1 86 ? 8.928 -17.006 -9.446 1.00 82.69 86 GLU A N 1
ATOM 658 C CA . GLU A 1 86 ? 8.397 -18.086 -10.276 1.00 82.69 86 GLU A CA 1
ATOM 659 C C . GLU A 1 86 ? 8.152 -19.297 -9.378 1.00 82.69 86 GLU A C 1
ATOM 661 O O . GLU A 1 86 ? 9.078 -19.871 -8.804 1.00 82.69 86 GLU A O 1
ATOM 666 N N . TRP A 1 87 ? 6.884 -19.656 -9.205 1.00 74.62 87 TRP A N 1
ATOM 667 C CA . TRP A 1 87 ? 6.511 -20.848 -8.455 1.00 74.62 87 TRP A CA 1
ATOM 668 C C . TRP A 1 87 ? 6.712 -22.070 -9.353 1.00 74.62 87 TRP A C 1
ATOM 670 O O . TRP A 1 87 ? 6.016 -22.205 -10.361 1.00 74.62 87 TRP A O 1
ATOM 680 N N . SER A 1 88 ? 7.643 -22.962 -8.995 1.00 76.81 88 SER A N 1
ATOM 681 C CA . SER A 1 88 ? 7.681 -24.291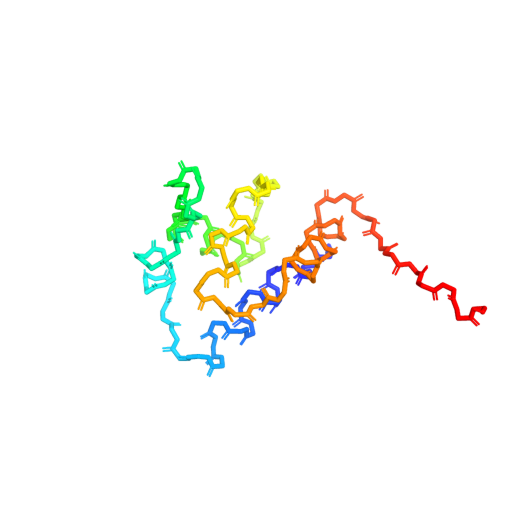 -9.616 1.00 76.81 88 SER A CA 1
ATOM 682 C C . SER A 1 88 ? 6.442 -25.057 -9.171 1.00 76.81 88 SER A C 1
ATOM 684 O O . SER A 1 88 ? 6.142 -25.118 -7.978 1.00 76.81 88 SER A O 1
ATOM 686 N N . THR A 1 89 ? 5.703 -25.603 -10.132 1.00 73.88 89 THR A N 1
ATOM 687 C CA . THR A 1 89 ? 4.618 -26.549 -9.857 1.00 73.88 89 THR A CA 1
ATOM 688 C C . THR A 1 89 ? 5.214 -27.952 -9.949 1.00 73.88 89 THR A C 1
ATOM 690 O O . THR A 1 89 ? 4.997 -28.640 -10.942 1.00 73.88 89 THR A O 1
ATOM 693 N N . ASP A 1 90 ? 6.039 -28.314 -8.966 1.00 58.78 90 ASP A N 1
ATOM 694 C CA . ASP A 1 90 ? 6.504 -29.692 -8.737 1.00 58.78 90 ASP A CA 1
ATOM 695 C C . ASP A 1 90 ? 5.688 -30.351 -7.618 1.00 58.78 90 ASP A C 1
ATOM 697 O O . ASP A 1 90 ? 5.382 -29.652 -6.620 1.00 58.78 90 ASP A O 1
#

Radius of gyration: 12.74 Å; chains: 1; bounding box: 28×42×31 Å

Secondary structure (DSSP, 8-state):
---HHHHHHHHHHHHTT--HHHHHHH-B-TTT--B--HHHHHHHHTT---PPPPHHHHHHHHHHH---HHHHHHHHHHHHH---------

Sequence (90 aa):
MAQELADLVRKQRKALKLSMEDVAERALDPESGTTVSVGWIGKLERGEPTRAPSKEVLKALQSVLGVPLRDLQEAASAQYFGYRVEWSTD

pLDDT: mean 95.09, std 7.21, range [58.78, 98.62]